Protein AF-A0A259ST65-F1 (afdb_monomer_lite)

Structure (mmCIF, N/CA/C/O backbone):
data_AF-A0A259ST65-F1
#
_entry.id   AF-A0A259ST65-F1
#
loop_
_atom_site.group_PDB
_atom_site.id
_atom_site.type_symbol
_atom_site.label_atom_id
_atom_site.label_alt_id
_atom_site.label_comp_id
_atom_site.label_asym_id
_atom_site.label_entity_id
_atom_site.label_seq_id
_atom_site.pdbx_PDB_ins_code
_atom_site.Cartn_x
_atom_site.Cartn_y
_atom_site.Cartn_z
_atom_site.occupancy
_atom_site.B_iso_or_equiv
_atom_site.auth_seq_id
_atom_site.auth_comp_id
_atom_site.auth_asym_id
_atom_site.auth_atom_id
_atom_site.pdbx_PDB_model_num
ATOM 1 N N . ASP A 1 1 ? -3.699 10.266 -22.491 1.00 56.41 1 ASP A N 1
ATOM 2 C CA . ASP A 1 1 ? -2.741 9.287 -21.946 1.00 56.41 1 ASP A CA 1
ATOM 3 C C . ASP A 1 1 ? -3.378 8.391 -20.871 1.00 56.41 1 ASP A C 1
ATOM 5 O O . ASP A 1 1 ? -2.711 7.929 -19.954 1.00 56.41 1 ASP A O 1
ATOM 9 N N . ALA A 1 2 ? -4.694 8.145 -20.970 1.00 62.28 2 ALA A N 1
ATOM 10 C CA . ALA A 1 2 ? -5.446 7.379 -19.979 1.00 62.28 2 ALA A CA 1
ATOM 11 C C . ALA A 1 2 ? -5.069 5.886 -20.040 1.00 62.28 2 ALA A C 1
ATOM 13 O O . ALA A 1 2 ? -4.871 5.321 -21.124 1.00 62.28 2 ALA A O 1
ATOM 14 N N . GLY A 1 3 ? -4.909 5.258 -18.874 1.00 78.06 3 GLY A N 1
ATOM 15 C CA . GLY A 1 3 ? -4.672 3.817 -18.731 1.00 78.06 3 GLY A CA 1
ATOM 16 C C . GLY A 1 3 ? -3.274 3.297 -19.103 1.00 78.06 3 GLY A C 1
ATOM 17 O O . GLY A 1 3 ? -3.107 2.085 -19.245 1.00 78.06 3 GLY A O 1
ATOM 18 N N . HIS A 1 4 ? -2.252 4.146 -19.303 1.00 87.00 4 HIS A N 1
ATOM 19 C CA . HIS A 1 4 ? -0.871 3.646 -19.469 1.00 87.00 4 HIS A CA 1
ATOM 20 C C . HIS A 1 4 ? -0.385 2.918 -18.207 1.00 87.00 4 HIS A C 1
ATOM 22 O O . HIS A 1 4 ? 0.191 1.833 -18.300 1.00 87.00 4 HIS A O 1
ATOM 28 N N . HIS A 1 5 ? -0.656 3.497 -17.037 1.00 88.69 5 HIS A N 1
ATOM 29 C CA . HIS A 1 5 ? -0.279 2.938 -15.743 1.00 88.69 5 HIS A CA 1
ATOM 30 C C . HIS A 1 5 ? -1.021 1.627 -15.456 1.00 88.69 5 HIS A C 1
ATOM 32 O O . HIS A 1 5 ? -0.361 0.629 -15.178 1.00 88.69 5 HIS A O 1
ATOM 38 N N . GLN A 1 6 ? -2.337 1.576 -15.667 1.00 89.38 6 GLN A N 1
ATOM 39 C CA . GLN A 1 6 ? -3.132 0.352 -15.549 1.00 89.38 6 GLN A CA 1
ATOM 40 C C . GLN A 1 6 ? -2.592 -0.763 -16.455 1.00 89.38 6 GLN A C 1
ATOM 42 O O . GLN A 1 6 ? -2.330 -1.867 -15.988 1.00 89.38 6 GLN A O 1
ATOM 47 N N . ARG A 1 7 ? -2.306 -0.470 -17.735 1.00 90.12 7 ARG A N 1
ATOM 48 C CA . ARG A 1 7 ? -1.705 -1.452 -18.660 1.00 90.12 7 ARG A CA 1
ATOM 49 C C . ARG A 1 7 ? -0.310 -1.906 -18.228 1.00 90.12 7 ARG A C 1
ATOM 51 O O . ARG A 1 7 ? 0.035 -3.068 -18.435 1.00 90.12 7 ARG A O 1
ATOM 58 N N . ARG A 1 8 ? 0.512 -1.014 -17.661 1.00 91.19 8 ARG A N 1
ATOM 59 C CA . ARG A 1 8 ? 1.829 -1.373 -17.109 1.00 91.19 8 ARG A CA 1
ATOM 60 C C . ARG A 1 8 ? 1.668 -2.295 -15.903 1.00 91.19 8 ARG A C 1
ATOM 62 O O . ARG A 1 8 ? 2.303 -3.343 -15.888 1.00 91.19 8 ARG A O 1
ATOM 69 N N . LEU A 1 9 ? 0.825 -1.931 -14.938 1.00 90.94 9 LEU A N 1
ATOM 70 C CA . LEU A 1 9 ? 0.572 -2.739 -13.747 1.00 90.94 9 LEU A CA 1
ATOM 71 C C . LEU A 1 9 ? 0.035 -4.117 -14.139 1.00 90.94 9 LEU A C 1
ATOM 73 O O . LEU A 1 9 ? 0.629 -5.120 -13.761 1.00 90.94 9 LEU A O 1
ATOM 77 N N . MET A 1 10 ? -0.993 -4.166 -14.988 1.00 91.19 10 MET A N 1
ATOM 78 C CA . MET A 1 10 ? -1.579 -5.414 -15.474 1.00 91.19 10 MET A CA 1
ATOM 79 C C . MET A 1 10 ? -0.541 -6.304 -16.170 1.00 91.19 10 MET A C 1
ATOM 81 O O . MET A 1 10 ? -0.530 -7.510 -15.956 1.00 91.19 10 MET A O 1
ATOM 85 N N . ARG A 1 11 ? 0.375 -5.735 -16.965 1.00 92.06 11 ARG A N 1
ATOM 86 C CA . ARG A 1 11 ? 1.455 -6.507 -17.601 1.00 92.06 11 ARG A CA 1
ATOM 87 C C . ARG A 1 11 ? 2.435 -7.100 -16.583 1.00 92.06 11 ARG A C 1
ATOM 89 O O . ARG A 1 11 ? 2.877 -8.224 -16.769 1.00 92.06 11 ARG A O 1
ATOM 96 N N . LEU A 1 12 ? 2.788 -6.343 -15.546 1.00 91.19 12 LEU A N 1
ATOM 97 C CA . LEU A 1 12 ? 3.814 -6.723 -14.569 1.00 91.19 12 LEU A CA 1
ATOM 98 C C . LEU A 1 12 ? 3.291 -7.671 -13.484 1.00 91.19 12 LEU A C 1
ATOM 100 O O . LEU A 1 12 ? 4.032 -8.522 -13.001 1.00 91.19 12 LEU A O 1
ATOM 104 N N . THR A 1 13 ? 2.036 -7.497 -13.066 1.00 89.69 13 THR A N 1
ATOM 105 C CA . THR A 1 13 ? 1.460 -8.190 -11.904 1.00 89.69 13 THR A CA 1
ATOM 106 C C . THR A 1 13 ? 0.219 -9.016 -12.236 1.00 89.69 13 THR A C 1
ATOM 108 O O . THR A 1 13 ? -0.171 -9.874 -11.449 1.00 89.69 13 THR A O 1
ATOM 111 N N . GLY A 1 14 ? -0.425 -8.774 -13.379 1.00 90.69 14 GLY A N 1
ATOM 112 C CA . GLY A 1 14 ? -1.711 -9.382 -13.722 1.00 90.69 14 GLY A CA 1
ATOM 113 C C . GLY A 1 14 ? -2.904 -8.822 -12.941 1.00 90.69 14 GLY A C 1
ATOM 114 O O . GLY A 1 14 ? -4.012 -9.320 -13.118 1.00 90.69 14 GLY A O 1
ATOM 115 N N . LEU A 1 15 ? -2.702 -7.814 -12.085 1.00 89.81 15 LEU A N 1
ATOM 116 C CA . LEU A 1 15 ? -3.785 -7.168 -11.344 1.00 89.81 15 LEU A CA 1
ATOM 117 C C . LEU A 1 15 ? -4.532 -6.188 -12.250 1.00 89.81 15 LEU A C 1
ATOM 119 O O . LEU A 1 15 ? -3.910 -5.341 -12.895 1.00 89.81 15 LEU A O 1
ATOM 123 N N . ASP A 1 16 ? -5.858 -6.293 -12.255 1.00 87.88 16 ASP A N 1
ATOM 124 C CA . ASP A 1 16 ? -6.744 -5.283 -12.826 1.00 87.88 16 ASP A CA 1
ATOM 125 C C . ASP A 1 16 ? -7.284 -4.403 -11.698 1.00 87.88 16 ASP A C 1
ATOM 127 O O . ASP A 1 16 ? -7.715 -4.910 -10.660 1.00 87.88 16 ASP A O 1
ATOM 131 N N . VAL A 1 17 ? -7.175 -3.090 -11.872 1.00 88.00 17 VAL A N 1
ATOM 132 C CA . VAL A 1 17 ? -7.468 -2.081 -10.847 1.00 88.00 17 VAL A CA 1
ATOM 133 C C . VAL A 1 17 ? -8.126 -0.874 -11.489 1.00 88.00 17 VAL A C 1
ATOM 135 O O . VAL A 1 17 ? -7.938 -0.628 -12.682 1.00 88.00 17 VAL A O 1
ATOM 138 N N . GLU A 1 18 ? -8.862 -0.096 -10.701 1.00 86.44 18 GLU A N 1
ATOM 139 C CA . GLU A 1 18 ? -9.511 1.106 -11.218 1.00 86.44 18 GLU A CA 1
ATOM 140 C C . GLU A 1 18 ? -8.507 2.231 -11.524 1.00 86.44 18 GLU A C 1
ATOM 142 O O . GLU A 1 18 ? -7.361 2.256 -11.057 1.00 86.44 18 GLU A O 1
ATOM 147 N N . GLU A 1 19 ? -8.957 3.198 -12.324 1.00 74.88 19 GLU A N 1
ATOM 148 C CA . GLU A 1 19 ? -8.170 4.371 -12.696 1.00 74.88 19 GLU A CA 1
ATOM 149 C C . GLU A 1 19 ? -7.792 5.173 -11.435 1.00 74.88 19 GLU A C 1
ATOM 151 O O . GLU A 1 19 ? -8.641 5.461 -10.593 1.00 74.88 19 GLU A O 1
ATOM 156 N N . ASN A 1 20 ? -6.507 5.527 -11.300 1.00 79.75 20 ASN A N 1
ATOM 157 C CA . ASN A 1 20 ? -5.853 6.140 -10.126 1.00 79.75 20 ASN A CA 1
ATOM 158 C C . ASN A 1 20 ? -5.390 5.174 -9.020 1.00 79.75 20 ASN A C 1
ATOM 160 O O . ASN A 1 20 ? -4.522 5.554 -8.225 1.00 79.75 20 ASN A O 1
ATOM 164 N N . GLN A 1 21 ? -5.884 3.932 -8.967 1.00 88.69 21 GLN A N 1
ATOM 165 C CA . GLN A 1 21 ? -5.355 2.920 -8.038 1.00 88.69 21 GLN A CA 1
ATOM 166 C C . GLN A 1 21 ? -4.012 2.374 -8.524 1.00 88.69 21 GLN A C 1
ATOM 168 O O . GLN A 1 21 ? -3.080 2.176 -7.740 1.00 88.69 21 GLN A O 1
ATOM 173 N N . ASP A 1 22 ? -3.905 2.203 -9.839 1.00 90.62 22 ASP A N 1
ATOM 174 C CA . ASP A 1 22 ? -2.719 1.760 -10.563 1.00 90.62 22 ASP A CA 1
ATOM 175 C C . ASP A 1 22 ? -1.456 2.534 -10.179 1.00 90.62 22 ASP A C 1
ATOM 177 O O . ASP A 1 22 ? -0.424 1.935 -9.882 1.00 90.62 22 ASP A O 1
ATOM 181 N N . ARG A 1 23 ? -1.543 3.863 -10.112 1.00 89.56 23 ARG A N 1
ATOM 182 C CA . ARG A 1 23 ? -0.419 4.728 -9.740 1.00 89.56 23 ARG A CA 1
ATOM 183 C C . ARG A 1 23 ? 0.068 4.452 -8.322 1.00 89.56 23 ARG A C 1
ATOM 185 O O . ARG A 1 23 ? 1.272 4.384 -8.101 1.00 89.56 23 ARG A O 1
ATOM 192 N N . ARG A 1 24 ? -0.845 4.268 -7.364 1.00 89.69 24 ARG A N 1
ATOM 193 C CA . ARG A 1 24 ? -0.480 4.017 -5.962 1.00 89.69 2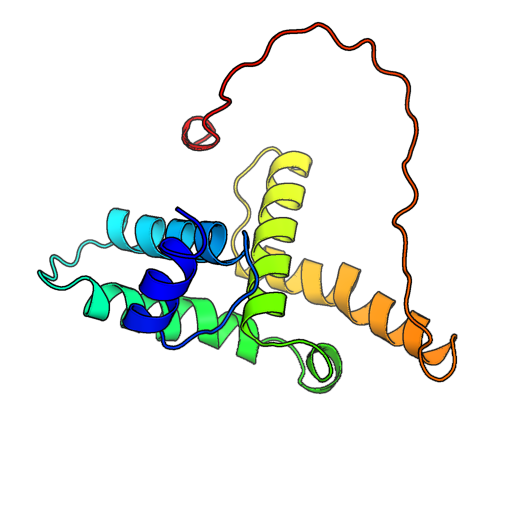4 ARG A CA 1
ATOM 194 C C . ARG A 1 24 ? 0.190 2.653 -5.792 1.00 89.69 24 ARG A C 1
ATOM 196 O O . ARG A 1 24 ? 1.203 2.568 -5.105 1.00 89.69 24 ARG A O 1
ATOM 203 N N . LEU A 1 25 ? -0.322 1.619 -6.460 1.00 91.56 25 LEU A N 1
ATOM 204 C CA . LEU A 1 25 ? 0.281 0.282 -6.438 1.00 91.56 25 LEU A CA 1
ATOM 205 C C . LEU A 1 25 ? 1.642 0.257 -7.146 1.00 91.56 25 LEU A C 1
ATOM 207 O O . LEU A 1 25 ? 2.589 -0.331 -6.630 1.00 91.56 25 LEU A O 1
ATOM 211 N N . LEU A 1 26 ? 1.763 0.921 -8.300 1.00 92.19 26 LEU A N 1
ATOM 212 C CA . LEU A 1 26 ? 3.041 1.042 -9.003 1.00 92.19 26 LEU A CA 1
ATOM 213 C C . LEU A 1 26 ? 4.079 1.799 -8.172 1.00 92.19 26 LEU A C 1
ATOM 215 O O . LEU A 1 26 ? 5.234 1.389 -8.153 1.00 92.19 26 LEU A O 1
ATOM 219 N N . ASN A 1 27 ? 3.676 2.846 -7.450 1.00 91.00 27 ASN A N 1
ATOM 220 C CA . ASN A 1 27 ? 4.585 3.571 -6.566 1.00 91.00 27 ASN A CA 1
ATOM 221 C C . ASN A 1 27 ? 5.125 2.677 -5.438 1.00 91.00 27 ASN A C 1
ATOM 223 O O . ASN A 1 27 ? 6.322 2.715 -5.172 1.00 91.00 27 ASN A O 1
ATOM 227 N N . ASP A 1 28 ? 4.283 1.850 -4.809 1.00 90.88 28 ASP A N 1
ATOM 228 C CA . ASP A 1 28 ? 4.721 0.916 -3.755 1.00 90.88 28 ASP A CA 1
ATOM 229 C C . ASP A 1 28 ? 5.664 -0.173 -4.310 1.00 90.88 28 ASP A C 1
ATOM 231 O O . ASP A 1 28 ? 6.679 -0.518 -3.696 1.00 90.88 28 ASP A O 1
ATOM 235 N N . LEU A 1 29 ? 5.393 -0.662 -5.525 1.00 91.88 29 LEU A N 1
ATOM 236 C CA . LEU A 1 29 ? 6.284 -1.574 -6.247 1.00 91.88 29 LEU A CA 1
ATOM 237 C C . LEU A 1 29 ? 7.642 -0.919 -6.533 1.00 91.88 29 LEU A C 1
ATOM 239 O O . LEU A 1 29 ? 8.689 -1.500 -6.229 1.00 91.88 29 LEU A O 1
ATOM 243 N N . ASP A 1 30 ? 7.636 0.291 -7.092 1.00 91.81 30 ASP A N 1
ATOM 244 C CA . ASP A 1 30 ? 8.847 1.035 -7.436 1.00 91.81 30 ASP A CA 1
ATOM 245 C C . ASP A 1 30 ? 9.644 1.425 -6.162 1.00 91.81 30 ASP A C 1
ATOM 247 O O . ASP A 1 30 ? 10.877 1.419 -6.176 1.00 91.81 30 ASP A O 1
ATOM 251 N N . GLU A 1 31 ? 8.980 1.650 -5.022 1.00 88.81 31 GLU A N 1
ATOM 252 C CA . GLU A 1 31 ? 9.599 1.860 -3.702 1.00 88.81 31 GLU A CA 1
ATOM 253 C C . GLU A 1 31 ? 10.329 0.602 -3.196 1.00 88.81 31 GLU A C 1
ATOM 255 O O . GLU A 1 31 ? 11.477 0.672 -2.741 1.00 88.81 31 GLU A O 1
ATOM 260 N N . ILE A 1 32 ? 9.697 -0.572 -3.297 1.00 86.06 32 ILE A N 1
ATOM 261 C CA . ILE A 1 32 ? 10.330 -1.852 -2.941 1.00 86.06 32 ILE A CA 1
ATOM 262 C C . ILE A 1 32 ? 11.519 -2.145 -3.854 1.00 86.06 32 ILE A C 1
ATOM 264 O O . ILE A 1 32 ? 12.573 -2.569 -3.371 1.00 86.06 32 ILE A O 1
ATOM 268 N N . ARG A 1 33 ? 11.389 -1.858 -5.152 1.00 90.38 33 ARG A N 1
ATOM 269 C CA . ARG A 1 33 ? 12.494 -1.951 -6.108 1.00 90.38 33 ARG A CA 1
ATOM 270 C C . ARG A 1 33 ? 13.653 -1.037 -5.712 1.00 90.38 33 ARG A C 1
ATOM 272 O O . ARG A 1 33 ? 14.789 -1.501 -5.686 1.00 90.38 33 ARG A O 1
ATOM 279 N N . ALA A 1 34 ? 13.379 0.220 -5.365 1.00 90.19 34 ALA A N 1
ATOM 280 C CA . ALA A 1 34 ? 14.402 1.190 -4.974 1.00 90.19 34 ALA A CA 1
ATOM 281 C C . ALA A 1 34 ? 15.149 0.794 -3.688 1.00 90.19 34 ALA A C 1
ATOM 283 O O . ALA A 1 34 ? 16.340 1.070 -3.558 1.00 90.19 34 ALA A O 1
ATOM 284 N N . ARG A 1 35 ? 14.473 0.123 -2.745 1.00 87.06 35 ARG A N 1
ATOM 285 C CA . ARG A 1 35 ? 15.091 -0.382 -1.505 1.00 87.06 35 ARG A CA 1
ATOM 286 C C . ARG A 1 35 ? 15.757 -1.747 -1.634 1.00 87.06 35 ARG A C 1
ATOM 288 O O . ARG A 1 35 ? 16.490 -2.155 -0.731 1.00 87.06 35 ARG A O 1
ATOM 295 N N . SER A 1 36 ? 15.475 -2.489 -2.697 1.00 88.06 36 SER A N 1
ATOM 296 C CA . SER A 1 36 ? 16.011 -3.832 -2.872 1.00 88.06 36 SER A CA 1
ATOM 297 C C . SER A 1 36 ? 17.522 -3.790 -3.106 1.00 88.06 36 SER A C 1
ATOM 299 O O . SER A 1 36 ? 18.017 -3.104 -3.994 1.00 88.06 36 SER A O 1
ATOM 301 N N . THR A 1 37 ? 18.267 -4.610 -2.364 1.00 89.12 37 THR A N 1
ATOM 302 C CA . THR A 1 37 ? 19.709 -4.820 -2.592 1.00 89.12 37 THR A CA 1
ATOM 303 C C . THR A 1 37 ? 19.996 -5.711 -3.801 1.00 89.12 37 THR A C 1
ATOM 305 O O . 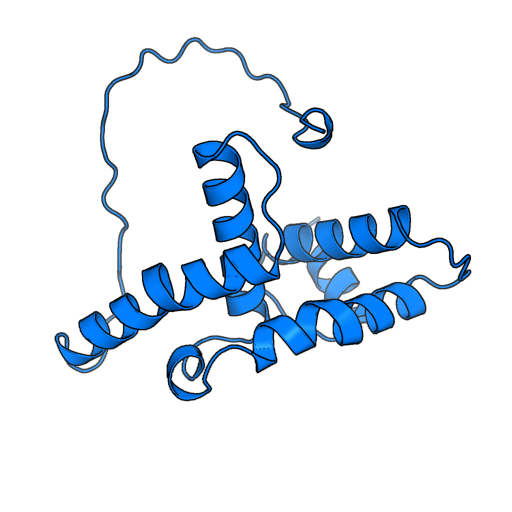THR A 1 37 ? 21.125 -5.758 -4.293 1.00 89.12 37 THR A O 1
ATOM 308 N N . LYS A 1 38 ? 18.982 -6.435 -4.288 1.00 87.75 38 LYS A N 1
ATOM 309 C CA . LYS A 1 38 ? 19.075 -7.263 -5.492 1.00 87.75 38 LYS A CA 1
ATOM 310 C C . LYS A 1 38 ? 19.085 -6.366 -6.719 1.00 87.75 38 LYS A C 1
ATOM 312 O O . LYS A 1 38 ? 18.315 -5.412 -6.777 1.00 87.75 38 LYS A O 1
ATOM 317 N N . GLN A 1 39 ? 19.906 -6.725 -7.701 1.00 86.38 39 GLN A N 1
ATOM 318 C CA . GLN A 1 39 ? 20.069 -6.010 -8.968 1.00 86.38 39 GLN A CA 1
ATOM 319 C C . GLN A 1 39 ? 19.514 -6.864 -10.108 1.00 86.38 39 GLN A C 1
ATOM 321 O O . GLN A 1 39 ? 20.261 -7.403 -10.925 1.00 86.38 39 GLN A O 1
ATOM 326 N N . TRP A 1 40 ? 18.199 -7.068 -10.121 1.00 89.56 40 TRP A N 1
ATOM 327 C CA . TRP A 1 40 ? 17.565 -7.729 -11.254 1.00 89.56 40 TRP A CA 1
ATOM 328 C C . TRP A 1 40 ? 17.495 -6.762 -12.429 1.00 89.56 40 TRP A C 1
ATOM 330 O O . TRP A 1 40 ? 17.169 -5.588 -12.266 1.00 89.56 40 TRP A O 1
ATOM 340 N N . ALA A 1 41 ? 17.829 -7.261 -13.616 1.00 84.00 41 ALA A N 1
ATOM 341 C CA . ALA A 1 41 ? 17.725 -6.470 -14.836 1.00 84.00 41 ALA A CA 1
ATOM 342 C C . ALA A 1 41 ? 16.259 -6.250 -15.238 1.00 84.00 41 ALA A C 1
ATOM 344 O O . ALA A 1 41 ? 15.937 -5.223 -15.831 1.00 84.00 41 ALA A O 1
ATOM 345 N N . ASP A 1 42 ? 15.392 -7.209 -14.902 1.00 89.44 42 ASP A N 1
ATOM 346 C CA . ASP A 1 42 ? 13.987 -7.206 -15.285 1.00 89.44 42 ASP A CA 1
ATOM 347 C C . ASP A 1 42 ? 13.082 -6.674 -14.166 1.00 89.44 42 ASP A C 1
ATOM 349 O O . ASP A 1 42 ? 13.180 -7.068 -13.000 1.00 89.44 42 ASP A O 1
ATOM 353 N N . GLU A 1 43 ? 12.174 -5.784 -14.546 1.00 88.56 43 GLU A N 1
ATOM 354 C CA . GLU A 1 43 ? 11.157 -5.200 -13.680 1.00 88.56 43 GLU A CA 1
ATOM 355 C C . GLU A 1 43 ? 10.094 -6.224 -13.270 1.00 88.56 43 GLU A C 1
ATOM 357 O O . GLU A 1 43 ? 9.592 -6.170 -12.146 1.00 88.56 43 GLU A O 1
ATOM 362 N N . GLU A 1 44 ? 9.811 -7.206 -14.132 1.00 92.00 44 GLU A N 1
ATOM 363 C CA . GLU A 1 44 ? 8.862 -8.290 -13.854 1.00 92.00 44 GLU A CA 1
ATOM 364 C C . GLU A 1 44 ? 9.277 -9.110 -12.624 1.00 92.00 44 GLU A C 1
ATOM 366 O O . GLU A 1 44 ? 8.433 -9.548 -11.841 1.00 92.00 44 GLU A O 1
ATOM 371 N N . MET A 1 45 ? 10.584 -9.253 -12.376 1.00 93.06 45 MET A N 1
ATOM 372 C CA . MET A 1 45 ? 11.083 -9.939 -11.181 1.00 93.06 45 MET A CA 1
ATOM 373 C C . MET A 1 45 ? 10.775 -9.166 -9.894 1.00 93.06 45 MET A C 1
ATOM 375 O O . MET A 1 45 ? 10.401 -9.775 -8.888 1.00 93.06 45 MET A O 1
ATOM 379 N N . TYR A 1 46 ? 10.889 -7.834 -9.919 1.00 93.19 46 TYR A N 1
ATOM 380 C CA . TYR A 1 46 ? 10.508 -6.990 -8.782 1.00 93.19 46 TYR A CA 1
ATOM 381 C C . TYR A 1 46 ? 9.001 -6.997 -8.563 1.00 93.19 46 TYR A C 1
ATOM 383 O O . TYR A 1 46 ? 8.559 -7.084 -7.421 1.00 93.19 46 TYR A O 1
ATOM 391 N N . ALA A 1 47 ? 8.219 -6.964 -9.642 1.00 93.12 47 ALA A N 1
ATOM 392 C CA . ALA A 1 47 ? 6.769 -7.061 -9.576 1.00 93.12 47 ALA A CA 1
ATOM 393 C C . ALA A 1 47 ? 6.319 -8.384 -8.942 1.00 93.12 47 ALA A C 1
ATOM 395 O O . ALA A 1 47 ? 5.481 -8.392 -8.041 1.00 93.12 47 ALA A O 1
ATOM 396 N N . HIS A 1 48 ? 6.931 -9.497 -9.350 1.00 92.56 48 HIS A N 1
ATOM 397 C CA . HIS A 1 48 ? 6.663 -10.807 -8.768 1.00 92.56 48 HIS A CA 1
ATOM 398 C C . HIS A 1 48 ? 7.079 -10.893 -7.291 1.00 92.56 48 HIS A C 1
ATOM 400 O O . HIS A 1 48 ? 6.351 -11.446 -6.462 1.00 92.56 48 HIS A O 1
ATOM 406 N N . GLU A 1 49 ? 8.235 -10.334 -6.924 1.00 93.06 49 GLU A N 1
ATOM 407 C CA . GLU A 1 49 ? 8.635 -10.268 -5.518 1.00 93.06 49 GLU A CA 1
ATOM 408 C C . GLU A 1 49 ? 7.655 -9.428 -4.696 1.00 93.06 49 GLU A C 1
ATOM 410 O O . GLU A 1 49 ? 7.200 -9.879 -3.648 1.00 93.06 49 GLU A O 1
ATOM 415 N N . TRP A 1 50 ? 7.300 -8.238 -5.173 1.00 94.38 50 TRP A N 1
ATOM 416 C CA . TRP A 1 50 ? 6.334 -7.366 -4.516 1.00 94.38 50 TRP A CA 1
ATOM 417 C C . TRP A 1 50 ? 4.987 -8.074 -4.317 1.00 94.38 50 TRP A C 1
ATOM 419 O O . TRP A 1 50 ? 4.454 -8.088 -3.203 1.00 94.38 50 TRP A O 1
ATOM 429 N N . LEU A 1 51 ? 4.492 -8.759 -5.352 1.00 94.31 51 LEU A N 1
ATOM 430 C CA . LEU A 1 51 ? 3.264 -9.545 -5.279 1.00 94.31 51 LEU A CA 1
ATOM 431 C C . LEU A 1 51 ? 3.324 -10.604 -4.174 1.00 94.31 51 LEU A C 1
ATOM 433 O O . LEU A 1 51 ? 2.445 -10.683 -3.320 1.00 94.31 51 LEU A O 1
ATOM 437 N N . THR A 1 52 ? 4.385 -11.404 -4.162 1.00 93.25 52 THR A N 1
ATOM 438 C CA . THR A 1 52 ? 4.495 -12.562 -3.264 1.00 93.25 52 THR A CA 1
ATOM 439 C C . THR A 1 52 ? 4.893 -12.192 -1.833 1.00 93.25 52 THR A C 1
ATOM 441 O O . THR A 1 52 ? 4.565 -12.921 -0.893 1.00 93.25 52 THR A O 1
ATOM 444 N N . ARG A 1 53 ? 5.608 -11.076 -1.637 1.00 91.88 53 ARG A N 1
ATOM 445 C CA . ARG A 1 53 ? 6.153 -10.655 -0.333 1.00 91.88 53 ARG A CA 1
ATOM 446 C C . ARG A 1 53 ? 5.342 -9.576 0.364 1.00 91.88 53 ARG A C 1
ATOM 448 O O . ARG A 1 53 ? 5.401 -9.514 1.590 1.00 91.88 53 ARG A O 1
ATOM 455 N N . VAL A 1 54 ? 4.628 -8.738 -0.381 1.00 91.75 54 VAL A N 1
ATOM 456 C CA . VAL A 1 54 ? 3.913 -7.578 0.169 1.00 91.75 54 VAL A CA 1
ATOM 457 C C . VAL A 1 54 ? 2.420 -7.706 -0.096 1.00 91.75 54 VAL A C 1
ATOM 459 O O . VAL A 1 54 ? 1.641 -7.784 0.852 1.00 91.75 54 VAL A O 1
ATOM 462 N N . PHE A 1 55 ? 2.024 -7.811 -1.364 1.00 93.25 55 PHE A N 1
ATOM 463 C CA . PHE A 1 55 ? 0.614 -7.802 -1.752 1.00 93.25 55 PHE A CA 1
ATOM 464 C C . PHE A 1 55 ? -0.155 -9.015 -1.208 1.00 93.25 55 PHE A C 1
ATOM 466 O O . PHE A 1 55 ? -1.110 -8.875 -0.443 1.00 93.25 55 PHE A O 1
ATOM 473 N N . GLU A 1 56 ? 0.273 -10.230 -1.559 1.00 93.81 56 GLU A N 1
ATOM 474 C CA . GLU A 1 56 ? -0.430 -11.450 -1.176 1.00 93.81 56 GLU A CA 1
ATOM 475 C C . GLU A 1 56 ? -0.493 -11.666 0.340 1.00 93.81 56 GLU A C 1
ATOM 477 O O . GLU A 1 56 ? -1.557 -12.072 0.810 1.00 93.81 56 GLU A O 1
ATOM 482 N N . PRO A 1 57 ? 0.580 -11.451 1.132 1.00 93.69 57 PRO A N 1
ATOM 483 C CA . PRO A 1 57 ? 0.491 -11.609 2.580 1.00 93.6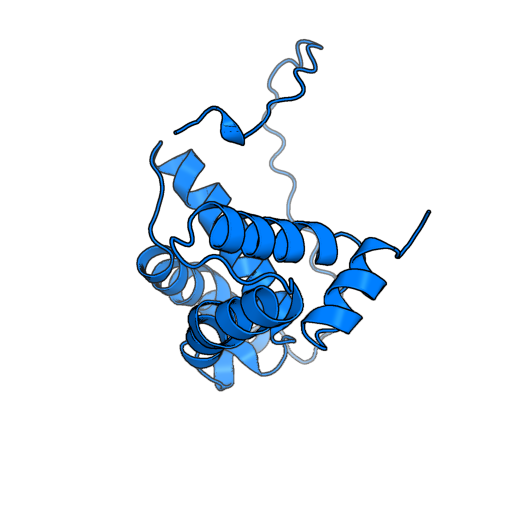9 57 PRO A CA 1
ATOM 484 C C . PRO A 1 57 ? -0.508 -10.645 3.219 1.00 93.69 57 PRO A C 1
ATOM 486 O O . PRO A 1 57 ? -1.257 -11.064 4.098 1.00 93.69 57 PRO A O 1
ATOM 489 N N . VAL A 1 58 ? -0.570 -9.393 2.751 1.00 91.88 58 VAL A N 1
ATOM 490 C CA . VAL A 1 58 ? -1.535 -8.401 3.247 1.00 91.88 58 VAL A CA 1
ATOM 491 C C . VAL A 1 58 ? -2.963 -8.833 2.935 1.00 91.88 58 VAL A C 1
ATOM 493 O O . VAL A 1 58 ? -3.790 -8.911 3.841 1.00 91.88 58 VAL A O 1
ATOM 496 N N . VAL A 1 59 ? -3.246 -9.195 1.682 1.00 91.75 59 VAL A N 1
ATOM 497 C CA . VAL A 1 59 ? -4.588 -9.641 1.278 1.00 91.75 59 VAL A CA 1
ATOM 498 C C . VAL A 1 59 ? -4.991 -10.928 2.008 1.00 91.75 59 VAL A C 1
ATOM 500 O O . VAL A 1 59 ? -6.136 -11.062 2.440 1.00 91.75 59 VAL A O 1
ATOM 503 N N . ARG A 1 60 ? -4.068 -11.887 2.166 1.00 91.94 60 ARG A N 1
ATOM 504 C CA . ARG A 1 60 ? -4.341 -13.179 2.823 1.00 91.94 60 ARG A CA 1
ATOM 505 C C . ARG A 1 60 ? -4.526 -13.074 4.331 1.00 91.94 60 ARG A C 1
ATOM 507 O O . ARG A 1 60 ? -5.214 -13.914 4.902 1.00 91.94 60 ARG A O 1
ATOM 514 N N . ALA A 1 61 ? -3.914 -12.086 4.972 1.00 90.81 61 ALA A N 1
ATOM 515 C CA . ALA A 1 61 ? -4.066 -11.863 6.403 1.00 90.81 61 ALA A CA 1
ATOM 516 C C . ALA A 1 61 ? -5.454 -11.311 6.774 1.00 90.81 61 ALA A C 1
ATOM 518 O O . ALA A 1 61 ? -5.858 -11.397 7.934 1.00 90.81 61 ALA A O 1
ATOM 519 N N . ILE A 1 62 ? -6.203 -10.787 5.800 1.00 88.31 62 ILE A N 1
ATOM 520 C CA . ILE A 1 62 ? -7.559 -10.291 6.014 1.00 88.31 62 ILE A CA 1
ATOM 521 C C . ILE A 1 62 ? -8.543 -11.470 5.997 1.00 88.31 62 ILE A C 1
ATOM 523 O O . ILE A 1 62 ? -8.590 -12.216 5.011 1.00 88.31 62 ILE A O 1
ATOM 527 N N . PRO A 1 63 ? -9.357 -11.643 7.059 1.00 86.81 63 PRO A N 1
ATOM 528 C CA . PRO A 1 63 ? -10.363 -12.696 7.120 1.00 86.81 63 PRO A CA 1
ATOM 529 C C . PRO A 1 63 ? -11.274 -12.700 5.888 1.00 86.81 63 PRO A C 1
ATOM 531 O O . PRO A 1 63 ? -11.745 -11.651 5.440 1.00 86.81 63 PRO A O 1
ATOM 534 N N . TYR A 1 64 ? -11.521 -13.892 5.331 1.00 84.12 64 TYR A N 1
ATOM 535 C CA . TYR A 1 64 ? -12.280 -14.046 4.086 1.00 84.12 64 TYR A CA 1
ATOM 536 C C . TYR A 1 64 ? -13.669 -13.399 4.164 1.00 84.12 64 TYR A C 1
ATOM 538 O O . TYR A 1 64 ? -14.100 -12.753 3.216 1.00 84.12 64 TYR A O 1
ATOM 546 N N . ASP A 1 65 ? -14.338 -13.521 5.307 1.00 83.31 65 ASP A N 1
ATOM 547 C CA . ASP A 1 65 ? -15.662 -12.959 5.564 1.00 83.31 65 ASP A CA 1
ATOM 548 C C . ASP A 1 65 ? -15.685 -11.423 5.568 1.00 83.31 65 ASP A C 1
ATOM 550 O O . ASP A 1 65 ? -16.703 -10.836 5.206 1.00 83.31 65 ASP A O 1
ATOM 554 N N . LEU A 1 66 ?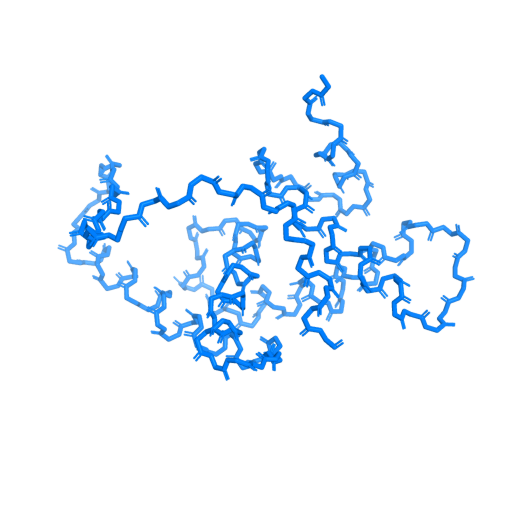 -14.571 -10.775 5.921 1.00 81.69 66 LEU A N 1
ATOM 555 C CA . LEU A 1 66 ? -14.438 -9.316 5.902 1.00 81.69 66 LEU A CA 1
ATOM 556 C C . LEU A 1 66 ? -14.086 -8.775 4.513 1.00 81.69 66 LEU A C 1
ATOM 558 O O . LEU A 1 66 ? -14.506 -7.675 4.163 1.00 81.69 66 LEU A O 1
ATOM 562 N N . ARG A 1 67 ? -13.351 -9.547 3.703 1.00 80.50 67 ARG A N 1
ATOM 563 C CA . ARG A 1 67 ? -12.997 -9.153 2.328 1.00 80.50 67 ARG A CA 1
ATOM 564 C C . ARG A 1 67 ? -13.970 -9.639 1.258 1.00 80.50 67 ARG A C 1
ATOM 566 O O . ARG A 1 67 ? -13.794 -9.259 0.115 1.00 80.50 67 ARG A O 1
ATOM 573 N N . ALA A 1 68 ? -14.953 -10.488 1.575 1.00 74.81 68 ALA A N 1
ATOM 574 C CA . ALA A 1 68 ? -15.724 -11.260 0.584 1.00 74.81 68 ALA A CA 1
ATOM 575 C C . ALA A 1 68 ? -16.397 -10.438 -0.537 1.00 74.81 68 ALA A C 1
ATOM 577 O O . ALA A 1 68 ? -16.754 -11.007 -1.563 1.00 74.81 68 ALA A O 1
ATOM 578 N N . LYS A 1 69 ? -16.585 -9.127 -0.343 1.00 78.44 69 LYS A N 1
ATOM 579 C CA . LYS A 1 69 ? -17.174 -8.205 -1.328 1.00 78.44 69 LYS A CA 1
ATOM 580 C C . LYS A 1 69 ? -16.162 -7.281 -2.019 1.00 78.44 69 LYS A C 1
ATOM 582 O O . LYS A 1 69 ? -16.570 -6.508 -2.874 1.00 78.44 69 LYS A O 1
ATOM 587 N N . LEU A 1 70 ? -14.892 -7.304 -1.616 1.00 84.75 70 LEU A N 1
ATOM 588 C CA . LEU A 1 70 ? -13.856 -6.402 -2.112 1.00 84.75 70 LEU A CA 1
ATOM 589 C C . LEU A 1 70 ? -12.829 -7.175 -2.937 1.00 84.75 70 LEU A C 1
ATOM 591 O O . LEU A 1 70 ? -12.351 -8.239 -2.526 1.00 84.75 70 LEU A O 1
ATOM 595 N N . GLU A 1 71 ? -12.452 -6.598 -4.073 1.00 88.94 71 GLU A N 1
ATOM 596 C CA . GLU A 1 71 ? -11.359 -7.115 -4.886 1.00 88.94 71 GLU A CA 1
ATOM 597 C C . GLU A 1 71 ? -10.026 -7.027 -4.119 1.00 88.94 71 GLU A C 1
ATOM 599 O O . GLU A 1 71 ? -9.793 -6.067 -3.381 1.00 88.94 71 GLU A O 1
ATOM 604 N N . PRO A 1 72 ? -9.108 -7.999 -4.271 1.00 90.31 72 PRO A N 1
ATOM 605 C CA . PRO A 1 72 ? -7.807 -7.984 -3.598 1.00 90.31 72 PRO A CA 1
ATOM 606 C C . PRO A 1 72 ? -7.028 -6.675 -3.759 1.00 90.31 72 PRO A C 1
ATOM 608 O O . PRO A 1 72 ? -6.410 -6.202 -2.805 1.00 90.31 72 PRO A O 1
ATOM 611 N N . ALA A 1 73 ? -7.063 -6.095 -4.960 1.00 89.88 73 ALA A N 1
ATOM 612 C CA . ALA A 1 73 ? -6.362 -4.854 -5.252 1.00 89.88 73 ALA A CA 1
ATOM 613 C C . ALA A 1 73 ? -6.992 -3.646 -4.552 1.00 89.88 73 ALA A C 1
ATOM 615 O O . ALA A 1 73 ? -6.265 -2.837 -3.978 1.00 89.88 73 ALA A O 1
ATOM 616 N N . GLU A 1 74 ? -8.324 -3.588 -4.518 1.00 90.06 74 GLU A N 1
ATOM 617 C CA . GLU A 1 74 ? -9.087 -2.572 -3.792 1.00 90.06 74 GLU A CA 1
ATOM 618 C C . GLU A 1 74 ? -8.741 -2.591 -2.300 1.00 90.06 74 GLU A C 1
ATOM 620 O O . GLU A 1 74 ? -8.425 -1.572 -1.690 1.00 90.06 74 GLU A O 1
ATOM 625 N N . VAL A 1 75 ? -8.711 -3.785 -1.705 1.00 90.81 75 VAL A N 1
ATOM 626 C CA . VAL A 1 75 ? -8.346 -3.949 -0.296 1.00 90.81 75 VAL A CA 1
ATOM 627 C C . VAL A 1 75 ? -6.930 -3.445 -0.027 1.00 90.81 75 VAL A C 1
ATOM 629 O O . VAL A 1 75 ? -6.701 -2.735 0.950 1.00 90.81 75 VAL A O 1
ATOM 632 N N . PHE A 1 76 ? -5.975 -3.807 -0.883 1.00 91.88 76 PHE A N 1
ATOM 633 C CA . PHE A 1 76 ? -4.592 -3.373 -0.723 1.00 91.88 76 PHE A CA 1
ATOM 634 C C . PHE A 1 76 ? -4.449 -1.852 -0.876 1.00 91.88 76 PHE A C 1
ATOM 636 O O . PHE A 1 76 ? -3.743 -1.220 -0.092 1.00 91.88 76 PHE A O 1
ATOM 643 N N . HIS A 1 77 ? -5.163 -1.253 -1.832 1.00 91.44 77 HIS A N 1
ATOM 644 C CA . HIS A 1 77 ? -5.223 0.196 -2.002 1.00 91.44 77 HIS A CA 1
ATOM 645 C C . HIS A 1 77 ? -5.700 0.899 -0.723 1.00 91.44 77 HIS A C 1
ATOM 647 O O . HIS A 1 77 ? -5.031 1.816 -0.244 1.00 91.44 77 HIS A O 1
ATOM 653 N N . GLN A 1 78 ? -6.806 0.431 -0.138 1.00 92.19 78 GLN A N 1
ATOM 654 C CA . GLN A 1 78 ? -7.356 0.998 1.095 1.00 92.19 78 GLN A CA 1
ATOM 655 C C . GLN A 1 78 ? -6.400 0.843 2.286 1.00 92.19 78 GLN A C 1
ATOM 657 O O . GLN A 1 78 ? -6.288 1.746 3.112 1.00 92.19 78 GLN A O 1
ATOM 662 N N . VAL A 1 79 ? -5.642 -0.258 2.362 1.00 92.88 79 VAL A N 1
ATOM 663 C CA . VAL A 1 79 ? -4.589 -0.422 3.381 1.00 92.88 79 VAL A CA 1
ATOM 664 C C . VAL A 1 79 ? -3.486 0.630 3.217 1.00 92.88 79 VAL A C 1
ATOM 666 O O . VAL A 1 79 ? -3.033 1.196 4.212 1.00 92.88 79 VAL A O 1
ATOM 669 N N . LEU A 1 80 ? -3.046 0.919 1.987 1.00 91.81 80 LEU A N 1
ATOM 670 C CA . LEU A 1 80 ? -2.033 1.955 1.742 1.00 91.81 80 LEU A CA 1
ATOM 671 C C . LEU A 1 80 ? -2.544 3.364 2.069 1.00 91.81 80 LEU A C 1
ATOM 673 O O . LEU A 1 80 ? -1.794 4.179 2.604 1.00 91.81 80 LEU A O 1
ATOM 677 N N . GLU A 1 81 ? -3.811 3.650 1.782 1.00 91.44 81 GLU A N 1
ATOM 678 C CA . GLU A 1 81 ? -4.451 4.904 2.188 1.00 91.44 81 GLU A CA 1
ATOM 679 C C . GLU A 1 81 ? -4.518 5.031 3.717 1.00 91.44 81 GLU A C 1
ATOM 681 O O . GLU A 1 81 ? -4.110 6.051 4.277 1.00 91.44 81 GLU A O 1
ATOM 686 N N . HIS A 1 82 ? -4.930 3.961 4.404 1.00 93.12 82 HIS A N 1
ATOM 687 C CA . HIS A 1 82 ? -4.968 3.916 5.866 1.00 93.12 82 HIS A CA 1
ATOM 688 C C . HIS A 1 82 ? -3.581 4.131 6.476 1.00 93.12 82 HIS A C 1
ATOM 690 O O . HIS A 1 82 ? -3.433 4.871 7.446 1.00 93.12 82 HIS A O 1
ATOM 696 N N . ARG A 1 83 ? -2.534 3.556 5.866 1.00 92.69 83 ARG A N 1
ATOM 697 C CA . ARG A 1 83 ? -1.137 3.784 6.270 1.00 92.69 83 ARG A CA 1
ATOM 698 C C . ARG A 1 83 ? -0.763 5.257 6.214 1.00 92.69 83 ARG A C 1
ATOM 700 O O . ARG A 1 83 ? -0.125 5.746 7.144 1.00 92.69 83 ARG A O 1
ATOM 707 N N . TRP A 1 84 ? -1.120 5.943 5.130 1.00 90.38 84 TRP A N 1
ATOM 708 C CA . TRP A 1 84 ? -0.843 7.368 4.993 1.00 90.38 84 TRP A CA 1
ATOM 709 C C . TRP A 1 84 ? -1.546 8.152 6.100 1.00 90.38 84 TRP A C 1
ATOM 711 O O . TRP A 1 84 ? -0.876 8.875 6.836 1.00 90.38 84 TRP A O 1
ATOM 721 N N . TYR A 1 85 ? -2.844 7.921 6.303 1.00 92.62 85 TYR A N 1
ATOM 722 C CA . TYR A 1 85 ? -3.605 8.580 7.363 1.00 92.62 85 TYR A CA 1
ATOM 723 C C . TYR A 1 85 ? -2.990 8.352 8.753 1.00 92.62 85 TYR A C 1
ATOM 725 O O . TYR A 1 85 ? -2.751 9.312 9.486 1.00 92.62 85 TYR A O 1
ATOM 733 N N . MET A 1 86 ? -2.647 7.104 9.092 1.00 93.38 86 MET A N 1
ATOM 734 C CA . MET A 1 86 ? -1.986 6.780 10.361 1.00 93.38 86 MET A CA 1
ATOM 735 C C . MET A 1 86 ? -0.628 7.476 10.497 1.00 93.38 86 MET A C 1
ATOM 737 O O . MET A 1 86 ? -0.314 8.014 11.553 1.00 93.38 86 MET A O 1
ATOM 741 N N . SER A 1 87 ? 0.168 7.520 9.424 1.00 91.31 87 SER A N 1
ATOM 742 C CA . SER A 1 87 ? 1.474 8.186 9.455 1.00 91.31 87 SER A CA 1
ATOM 743 C C . SER A 1 87 ? 1.367 9.690 9.698 1.00 91.31 87 SER A C 1
ATOM 745 O O . SER A 1 87 ? 2.176 10.246 10.438 1.00 91.31 87 SER A O 1
ATOM 747 N N . GLN A 1 88 ? 0.337 10.333 9.134 1.00 93.25 88 GLN A N 1
ATOM 748 C CA . GLN A 1 88 ? 0.048 11.744 9.379 1.00 93.25 88 GLN A CA 1
ATOM 749 C C . GLN A 1 88 ? -0.415 11.970 10.820 1.00 93.25 88 GLN A C 1
ATOM 751 O O . GLN A 1 88 ? 0.061 12.889 11.480 1.00 93.25 88 GLN A O 1
ATOM 756 N N . ALA A 1 89 ? -1.302 11.111 11.328 1.00 92.88 89 ALA A N 1
ATOM 757 C CA . ALA A 1 89 ? -1.820 11.213 12.688 1.00 92.88 89 ALA A CA 1
ATOM 758 C C . ALA A 1 89 ? -0.735 11.004 13.759 1.00 92.88 89 ALA A C 1
ATOM 760 O O . ALA A 1 89 ? -0.750 11.668 14.794 1.00 92.88 89 ALA A O 1
ATOM 761 N N . GLU A 1 90 ? 0.211 10.095 13.517 1.00 93.38 90 GLU A N 1
ATOM 762 C CA . GLU A 1 90 ? 1.273 9.762 14.470 1.00 93.38 90 GLU A CA 1
ATOM 763 C C . GLU A 1 90 ? 2.574 10.549 14.260 1.00 93.38 90 GLU A C 1
ATOM 765 O O . GLU A 1 90 ? 3.482 10.466 15.089 1.00 93.38 90 GLU A O 1
ATOM 770 N N . GLY A 1 91 ? 2.697 11.288 13.154 1.00 94.12 91 GLY A N 1
ATOM 771 C CA . GLY A 1 91 ? 3.916 12.019 12.799 1.00 94.12 91 GLY A CA 1
ATOM 772 C C . GLY A 1 91 ? 5.136 11.113 12.587 1.00 94.12 91 GLY A C 1
ATOM 773 O O . GLY A 1 91 ? 6.270 11.548 12.779 1.00 94.12 91 GLY A O 1
ATOM 774 N N . ARG A 1 92 ? 4.923 9.837 12.240 1.00 91.25 92 ARG A N 1
ATOM 775 C CA . ARG A 1 92 ? 5.982 8.845 11.999 1.00 91.25 92 ARG A CA 1
ATOM 776 C C . ARG A 1 92 ? 5.575 7.861 10.914 1.00 91.25 92 ARG A C 1
ATOM 778 O O . ARG A 1 92 ? 4.394 7.630 10.673 1.00 91.25 92 ARG A O 1
ATOM 785 N N . SER A 1 93 ? 6.554 7.185 10.320 1.00 89.19 93 SER A N 1
ATOM 786 C CA . SER A 1 93 ? 6.251 6.034 9.471 1.00 89.19 93 SER A CA 1
ATOM 787 C C . SER A 1 93 ? 5.668 4.881 10.303 1.00 89.19 93 SER A C 1
ATOM 789 O O . SER A 1 93 ? 6.190 4.508 11.360 1.00 89.19 93 SER A O 1
ATOM 791 N N . VAL A 1 94 ? 4.561 4.315 9.818 1.00 91.62 94 VAL A N 1
ATOM 792 C CA . VAL A 1 94 ? 3.875 3.185 10.458 1.00 91.62 94 VAL A CA 1
ATOM 793 C C . VAL A 1 94 ? 4.141 1.903 9.652 1.00 91.62 94 VAL A C 1
ATOM 795 O O . VAL A 1 94 ? 3.943 1.900 8.426 1.00 91.62 94 VAL A O 1
ATOM 798 N N . PRO A 1 95 ? 4.621 0.814 10.290 1.00 91.12 95 PRO A N 1
ATOM 799 C CA . PRO A 1 95 ? 4.831 -0.477 9.641 1.00 91.12 95 PRO A CA 1
ATOM 800 C C . PRO A 1 95 ? 3.534 -1.092 9.109 1.00 91.12 95 PRO A C 1
ATOM 802 O O . PRO A 1 95 ? 2.493 -1.052 9.760 1.00 91.12 95 PRO A O 1
ATOM 805 N N . LEU A 1 96 ? 3.617 -1.771 7.964 1.00 88.12 96 LEU A N 1
ATOM 806 C CA . LEU A 1 96 ? 2.448 -2.336 7.278 1.00 88.12 96 LEU A CA 1
ATOM 807 C C . LEU A 1 96 ? 1.640 -3.331 8.135 1.00 88.12 96 LEU A C 1
ATOM 809 O O . LEU A 1 96 ? 0.422 -3.391 8.017 1.00 88.12 96 LEU A O 1
ATOM 813 N N . ALA A 1 97 ? 2.294 -4.083 9.026 1.00 90.44 97 ALA A N 1
ATOM 814 C CA . ALA A 1 97 ? 1.618 -5.017 9.933 1.00 90.44 97 ALA A CA 1
ATOM 815 C C . ALA A 1 97 ? 0.749 -4.310 10.994 1.00 90.44 97 ALA A C 1
ATOM 817 O O . ALA A 1 97 ? -0.324 -4.800 11.355 1.00 90.44 97 ALA A O 1
ATOM 818 N N . GLU A 1 98 ? 1.204 -3.153 11.477 1.00 93.31 98 GLU A N 1
ATOM 819 C CA . GLU A 1 98 ? 0.465 -2.312 12.422 1.00 93.31 98 GLU A CA 1
ATOM 820 C C . GLU A 1 98 ? -0.751 -1.690 11.725 1.00 93.31 98 GLU A C 1
ATOM 822 O O . GLU A 1 98 ? -1.878 -1.843 12.198 1.00 93.31 98 GLU A O 1
ATOM 827 N N . VAL A 1 99 ? -0.537 -1.125 10.529 1.00 94.25 99 VAL A N 1
ATOM 828 C CA . VAL A 1 99 ? -1.608 -0.582 9.678 1.00 94.25 99 VAL A CA 1
ATOM 829 C C . VAL A 1 99 ? -2.667 -1.630 9.382 1.00 94.25 99 VAL A C 1
ATOM 831 O O . VAL A 1 99 ? -3.852 -1.359 9.527 1.00 94.25 99 VAL A O 1
ATOM 834 N N . LEU A 1 100 ? -2.258 -2.835 8.988 1.00 92.25 100 LEU A N 1
ATOM 835 C CA . LEU A 1 100 ? -3.178 -3.919 8.666 1.00 92.25 100 LEU A CA 1
ATOM 836 C C . LEU A 1 100 ? -4.073 -4.279 9.858 1.00 92.25 100 LEU A C 1
ATOM 838 O O . LEU A 1 100 ? -5.273 -4.497 9.693 1.00 92.25 100 LEU A O 1
ATOM 842 N N . THR A 1 101 ? -3.496 -4.322 11.060 1.00 93.06 101 THR A N 1
ATOM 843 C CA . THR A 1 101 ? -4.247 -4.615 12.285 1.00 93.06 101 THR A CA 1
ATOM 844 C C . THR A 1 101 ? -5.273 -3.521 12.575 1.00 93.06 101 THR A C 1
ATOM 846 O O . THR A 1 101 ? -6.430 -3.839 12.853 1.00 93.06 101 THR A O 1
ATOM 849 N N . SER A 1 102 ? -4.879 -2.246 12.471 1.00 93.50 102 SER A N 1
ATOM 850 C CA . SER A 1 102 ? -5.803 -1.115 12.630 1.00 93.50 102 SER A CA 1
ATOM 851 C C . SER A 1 102 ? -6.885 -1.130 11.549 1.00 93.50 102 SER A C 1
ATOM 853 O O . SER A 1 102 ? -8.065 -1.132 11.873 1.00 93.50 102 SER A O 1
ATOM 855 N N . TYR A 1 103 ? -6.527 -1.295 10.277 1.00 92.25 103 TYR A N 1
ATOM 856 C CA . TYR A 1 103 ? -7.475 -1.329 9.163 1.00 92.25 103 TYR A CA 1
ATOM 857 C C . TYR A 1 103 ? -8.548 -2.423 9.313 1.00 92.25 103 TYR A C 1
ATOM 859 O O . TYR A 1 103 ? -9.738 -2.178 9.092 1.00 92.25 103 TYR A O 1
ATOM 867 N N . ILE A 1 104 ? -8.163 -3.632 9.743 1.00 90.06 104 ILE A N 1
ATOM 868 C CA . ILE A 1 104 ? -9.124 -4.715 10.001 1.00 90.06 104 ILE A CA 1
ATOM 869 C C . ILE A 1 104 ? -10.114 -4.318 11.103 1.00 90.06 104 ILE A C 1
ATOM 871 O O . ILE A 1 104 ? -11.313 -4.562 10.960 1.00 90.06 104 ILE A O 1
ATOM 875 N N . ASN A 1 105 ? -9.630 -3.735 12.200 1.00 89.56 105 ASN A N 1
ATOM 876 C CA . ASN A 1 105 ? -10.461 -3.439 13.365 1.00 89.56 105 ASN A CA 1
ATOM 877 C C . ASN A 1 105 ? -11.311 -2.178 13.193 1.00 89.56 105 ASN A C 1
ATOM 879 O O . ASN A 1 105 ? -12.478 -2.185 13.577 1.00 89.56 105 ASN A O 1
ATOM 883 N N . ASP A 1 106 ? -10.748 -1.143 12.583 1.00 87.56 106 ASP A N 1
ATOM 884 C CA . ASP A 1 106 ? -11.333 0.193 12.542 1.00 87.56 106 ASP A CA 1
ATOM 885 C C . ASP A 1 106 ? -12.158 0.417 11.273 1.00 87.56 106 ASP A C 1
ATOM 887 O O . ASP A 1 106 ? -13.143 1.147 11.314 1.00 87.56 106 ASP A O 1
ATOM 891 N N . VAL A 1 107 ? -11.838 -0.261 10.165 1.00 87.19 107 VAL A N 1
ATOM 892 C CA . VAL A 1 107 ? -12.549 -0.079 8.888 1.00 87.19 107 VAL A CA 1
ATOM 893 C C . VAL A 1 107 ? -13.384 -1.304 8.527 1.00 87.19 107 VAL A C 1
ATOM 895 O O . VAL A 1 107 ? -14.602 -1.207 8.362 1.00 87.19 107 VAL A O 1
ATOM 898 N N . LEU A 1 108 ? -12.761 -2.483 8.410 1.00 86.56 108 LEU A N 1
ATOM 899 C CA . LEU A 1 108 ? -13.455 -3.658 7.866 1.00 86.56 108 LEU A CA 1
ATOM 900 C C . LEU A 1 108 ? -14.549 -4.208 8.788 1.00 86.56 108 LEU A C 1
ATOM 902 O O . LEU A 1 108 ? -15.613 -4.594 8.300 1.00 86.56 108 LEU A O 1
ATOM 906 N N . ARG A 1 109 ? -14.313 -4.249 10.107 1.00 83.88 109 ARG A N 1
ATOM 907 C CA . ARG A 1 109 ? -15.330 -4.705 11.073 1.00 83.88 109 ARG A CA 1
ATOM 908 C C . ARG A 1 109 ? -16.569 -3.809 11.053 1.00 83.88 109 ARG A C 1
ATOM 910 O O . ARG A 1 109 ? -17.669 -4.321 10.867 1.00 83.88 109 ARG A O 1
ATOM 917 N N . HIS A 1 110 ? -16.384 -2.491 11.135 1.00 82.19 110 HIS A N 1
ATOM 918 C CA . HIS A 1 110 ? -17.495 -1.537 11.150 1.00 82.19 110 HIS A CA 1
ATOM 919 C C . HIS A 1 110 ? -18.320 -1.578 9.856 1.00 82.19 110 HIS A C 1
ATOM 921 O O . HIS A 1 110 ? -19.547 -1.609 9.920 1.00 82.19 110 HIS A O 1
ATOM 927 N N . ARG A 1 111 ? -17.681 -1.711 8.682 1.00 77.00 111 ARG A N 1
ATOM 928 C CA . ARG A 1 111 ? -18.409 -1.862 7.407 1.00 77.00 111 ARG A CA 1
ATOM 929 C C . ARG A 1 111 ? -19.319 -3.088 7.361 1.00 77.00 111 ARG A C 1
ATOM 931 O O . ARG A 1 111 ? -20.404 -3.033 6.781 1.00 77.00 111 ARG A O 1
ATOM 938 N N . ARG A 1 112 ? -18.885 -4.222 7.922 1.00 70.44 112 ARG A N 1
ATOM 939 C CA . ARG A 1 112 ? -19.722 -5.430 7.966 1.00 70.44 112 ARG A CA 1
ATOM 940 C C . ARG A 1 112 ? -20.915 -5.236 8.895 1.00 70.44 112 ARG A C 1
ATOM 942 O O . ARG A 1 112 ? -22.018 -5.667 8.554 1.00 70.44 112 ARG A O 1
ATOM 949 N N . ASP A 1 113 ? -20.688 -4.617 10.046 1.00 62.50 113 ASP A N 1
ATOM 950 C CA . ASP A 1 113 ? -21.736 -4.366 11.029 1.00 62.50 113 ASP A CA 1
ATOM 951 C C . ASP A 1 113 ? -22.799 -3.421 10.445 1.00 62.50 113 ASP A C 1
ATOM 953 O O . ASP A 1 113 ? -23.991 -3.727 10.496 1.00 62.50 113 ASP A O 1
ATOM 957 N N . GLU A 1 114 ? -22.385 -2.359 9.749 1.00 59.34 114 GLU A N 1
ATOM 958 C CA . GLU A 1 114 ? -23.282 -1.463 9.005 1.00 59.34 114 GLU A CA 1
ATOM 959 C C . GLU A 1 114 ? -24.071 -2.194 7.909 1.00 59.34 114 GLU A C 1
ATOM 961 O O . GLU A 1 114 ? -25.291 -2.048 7.827 1.00 59.34 114 GLU A O 1
ATOM 966 N N . ALA A 1 115 ? -23.417 -3.049 7.116 1.00 57.78 115 ALA A N 1
ATOM 967 C CA . ALA A 1 115 ? -24.075 -3.862 6.088 1.00 57.78 115 ALA A CA 1
ATOM 968 C C . ALA A 1 115 ? -24.981 -4.975 6.652 1.00 57.78 115 ALA A C 1
ATOM 970 O O . ALA A 1 115 ? -25.713 -5.612 5.898 1.00 57.78 115 ALA A O 1
ATOM 971 N N . THR A 1 116 ? -24.902 -5.260 7.953 1.00 58.84 116 THR A N 1
ATOM 972 C CA . THR A 1 116 ? -25.811 -6.186 8.647 1.00 58.84 116 THR A CA 1
ATOM 973 C C . THR A 1 116 ? -27.023 -5.438 9.204 1.00 58.84 116 THR A C 1
ATOM 975 O O . THR A 1 116 ? -28.123 -5.986 9.252 1.00 58.84 116 THR A O 1
ATOM 978 N N . ILE A 1 117 ? -26.834 -4.176 9.594 1.00 58.22 117 ILE A N 1
ATOM 979 C CA . ILE A 1 117 ? -27.893 -3.285 10.082 1.00 58.22 117 ILE A CA 1
ATOM 980 C C . ILE A 1 117 ? -28.736 -2.744 8.913 1.00 58.22 117 ILE A C 1
ATOM 982 O O . ILE A 1 117 ? -29.952 -2.599 9.040 1.00 58.22 117 ILE A O 1
ATOM 986 N N . MET A 1 118 ? -28.115 -2.496 7.760 1.00 50.78 118 MET A N 1
ATOM 987 C CA . MET A 1 118 ? -28.781 -2.121 6.515 1.00 50.78 118 MET A CA 1
ATOM 988 C C . MET A 1 118 ? -28.969 -3.376 5.647 1.00 50.78 118 MET A C 1
ATOM 990 O O . MET A 1 118 ? -27.994 -3.972 5.209 1.00 50.78 118 MET A O 1
ATOM 994 N N . GLY A 1 119 ? -30.211 -3.808 5.398 1.00 41.91 119 GLY A N 1
ATOM 995 C CA . GLY A 1 119 ? -30.527 -4.892 4.445 1.00 41.91 119 GLY A CA 1
ATOM 996 C C . GLY A 1 119 ? -30.018 -4.625 3.007 1.00 41.91 119 GLY A C 1
ATOM 997 O O . GLY A 1 119 ? -29.364 -3.613 2.779 1.00 41.91 119 GLY A O 1
ATOM 998 N N . PRO A 1 120 ? -30.287 -5.514 2.020 1.00 45.62 120 PRO A N 1
ATOM 999 C CA . PRO A 1 120 ? -29.505 -5.637 0.780 1.00 45.62 120 PRO A CA 1
ATOM 1000 C C . PRO A 1 120 ? -29.321 -4.304 0.030 1.00 45.62 120 PRO A C 1
ATOM 1002 O O . PRO A 1 120 ? -30.223 -3.466 0.037 1.00 45.62 120 PRO A O 1
ATOM 1005 N N . PRO A 1 121 ? -28.152 -4.102 -0.607 1.00 47.09 121 PRO A N 1
ATOM 1006 C CA . PRO A 1 121 ? -27.597 -2.777 -0.827 1.00 47.09 121 PRO A CA 1
ATOM 1007 C C . PRO A 1 121 ? -28.266 -2.079 -2.008 1.00 47.09 121 PRO A C 1
ATOM 1009 O O . PRO A 1 121 ? -28.235 -2.576 -3.132 1.00 47.09 121 PRO A O 1
ATOM 1012 N N . THR A 1 122 ? -28.790 -0.883 -1.761 1.00 45.28 122 THR A N 1
ATOM 1013 C CA . THR A 1 122 ? -28.827 0.159 -2.790 1.00 45.28 122 THR A CA 1
ATOM 1014 C C . THR A 1 122 ? -27.679 1.111 -2.497 1.00 45.28 122 THR A C 1
ATOM 1016 O O . THR A 1 122 ? -27.583 1.660 -1.401 1.00 45.28 122 THR A O 1
ATOM 1019 N N . GLU A 1 123 ? -26.781 1.209 -3.471 1.00 53.22 123 GLU A N 1
ATOM 1020 C CA . GLU A 1 123 ? -25.621 2.092 -3.527 1.00 53.22 123 GLU A CA 1
ATOM 1021 C C . GLU A 1 123 ? -25.953 3.523 -3.098 1.00 53.22 123 GLU A C 1
ATOM 1023 O O . GLU A 1 123 ? -26.893 4.115 -3.621 1.00 53.22 123 GLU A O 1
ATOM 1028 N N . THR A 1 124 ? -25.163 4.074 -2.174 1.00 48.62 124 THR A N 1
ATOM 1029 C CA . THR A 1 124 ? -24.441 5.366 -2.239 1.00 48.62 124 THR A CA 1
ATOM 1030 C C . THR A 1 124 ? -24.064 5.765 -0.813 1.00 48.62 124 THR A C 1
ATOM 1032 O O . THR A 1 124 ? -24.880 6.291 -0.065 1.00 48.62 124 THR A O 1
ATOM 1035 N N . MET A 1 125 ? -22.816 5.521 -0.411 1.00 41.84 125 MET A N 1
ATOM 1036 C CA . MET A 1 125 ? -22.265 6.166 0.782 1.00 41.84 125 MET A CA 1
ATOM 1037 C C . MET A 1 125 ? -21.434 7.365 0.341 1.00 41.84 125 MET A C 1
ATOM 1039 O O . MET A 1 125 ? -20.266 7.249 -0.016 1.00 41.84 125 MET A O 1
ATOM 1043 N N . SER A 1 126 ? -22.084 8.527 0.342 1.00 39.59 126 SER A N 1
ATOM 1044 C CA . SER A 1 126 ? -21.420 9.824 0.386 1.00 39.59 126 SER A CA 1
ATOM 1045 C C . SER A 1 126 ? -20.776 9.985 1.765 1.00 39.59 126 SER A C 1
ATOM 1047 O O . SER A 1 126 ? -21.469 9.944 2.781 1.00 39.59 126 SER A O 1
ATOM 1049 N N . LEU A 1 127 ? -19.455 10.154 1.810 1.00 43.78 127 LEU A N 1
ATOM 1050 C CA . LEU A 1 127 ? -18.741 10.513 3.037 1.00 43.78 127 LEU A CA 1
ATOM 1051 C C . LEU A 1 127 ? -19.228 11.892 3.530 1.00 43.78 127 LEU A C 1
ATOM 1053 O O . LEU A 1 127 ? -19.370 12.805 2.710 1.00 43.78 127 LEU A O 1
ATOM 1057 N N . PRO A 1 128 ? -19.480 12.090 4.838 1.00 39.12 128 PRO A N 1
ATOM 1058 C CA . PRO A 1 128 ? -19.838 13.400 5.355 1.00 39.12 128 PRO A CA 1
ATOM 1059 C C . PRO A 1 128 ? -18.609 14.315 5.307 1.00 39.12 128 PRO A C 1
ATOM 1061 O O . PRO A 1 128 ? -17.625 14.105 6.014 1.00 39.12 128 PRO A O 1
ATOM 1064 N N . VAL A 1 129 ? -18.680 15.352 4.471 1.00 38.94 129 VAL A N 1
ATOM 1065 C CA . VAL A 1 129 ? -17.757 16.489 4.514 1.00 38.94 129 VAL A CA 1
ATOM 1066 C C . VAL A 1 129 ? -17.897 17.156 5.883 1.00 38.94 129 VAL A C 1
ATOM 1068 O O . VAL A 1 129 ? -18.906 17.793 6.185 1.00 38.94 129 VAL A O 1
ATOM 1071 N N . ILE A 1 130 ? -16.874 17.006 6.722 1.00 40.28 130 ILE A N 1
ATOM 1072 C CA . ILE A 1 130 ? -16.689 17.831 7.914 1.00 40.28 130 ILE A CA 1
ATOM 1073 C C . ILE A 1 130 ? -16.213 19.201 7.418 1.00 40.28 130 ILE A C 1
ATOM 1075 O O . ILE A 1 130 ? -15.038 19.397 7.123 1.00 40.28 130 ILE A O 1
ATOM 1079 N N . THR A 1 131 ? -17.133 20.160 7.291 1.00 45.94 131 THR A N 1
ATOM 1080 C CA . THR A 1 131 ? -16.792 21.566 7.040 1.00 45.94 131 THR A CA 1
ATOM 1081 C C . THR A 1 131 ? -16.257 22.200 8.326 1.00 45.94 131 THR A C 1
ATOM 1083 O O . THR A 1 131 ? -17.009 22.796 9.096 1.00 45.94 131 THR A O 1
ATOM 1086 N N . GLY A 1 132 ? -14.955 22.059 8.571 1.00 37.41 132 GLY A N 1
ATOM 1087 C CA . GLY A 1 132 ? -14.202 22.938 9.463 1.00 37.41 132 GLY A CA 1
ATOM 1088 C C . GLY A 1 132 ? -13.566 24.042 8.627 1.00 37.41 132 GLY A C 1
ATOM 1089 O O . GLY A 1 132 ? -12.662 23.775 7.845 1.00 37.41 132 GLY A O 1
ATOM 1090 N N . SER A 1 133 ? -14.070 25.269 8.741 1.00 48.56 133 SER A N 1
ATOM 1091 C CA . SER A 1 133 ? -13.543 26.441 8.041 1.00 48.56 133 SER A CA 1
ATOM 1092 C C . SER A 1 133 ? -12.110 26.742 8.489 1.00 48.56 133 SER A C 1
ATOM 1094 O O . SER A 1 133 ? -11.905 27.301 9.568 1.00 48.56 133 SER A O 1
ATOM 1096 N N . VAL A 1 134 ? -11.136 26.393 7.651 1.00 43.03 134 VAL A N 1
ATOM 1097 C CA . VAL A 1 134 ? -9.754 26.878 7.727 1.00 43.03 134 VAL A CA 1
ATOM 1098 C C . VAL A 1 134 ? -9.567 27.842 6.549 1.00 43.03 134 VAL A C 1
ATOM 1100 O O . VAL A 1 134 ? -10.007 27.505 5.447 1.00 43.03 134 VAL A O 1
ATOM 1103 N N . PRO A 1 135 ? -9.013 29.054 6.745 1.00 36.50 135 PRO A N 1
ATOM 1104 C CA . PRO A 1 135 ? -8.751 29.964 5.638 1.00 36.50 135 PRO A CA 1
ATOM 1105 C C . PRO A 1 135 ? -7.749 29.294 4.696 1.00 36.50 135 PRO A C 1
ATOM 1107 O O . PRO A 1 135 ? -6.694 28.849 5.139 1.00 36.50 135 PRO A O 1
ATOM 1110 N N . VAL A 1 136 ? -8.111 29.187 3.420 1.00 40.78 136 VAL A N 1
ATOM 1111 C CA . VAL A 1 136 ? -7.233 28.676 2.368 1.00 40.78 136 VAL A CA 1
ATOM 1112 C C . VAL A 1 136 ? -6.300 29.825 1.994 1.00 40.78 136 VAL A C 1
ATOM 1114 O O . VAL A 1 136 ? -6.733 30.787 1.363 1.00 40.78 136 VAL A O 1
ATOM 1117 N N . GLU A 1 137 ? -5.057 29.777 2.465 1.00 37.12 137 GLU A N 1
ATOM 1118 C CA . GLU A 1 137 ? -3.970 30.507 1.816 1.00 37.12 137 GLU A CA 1
ATOM 1119 C C . GLU A 1 137 ? -3.564 29.682 0.590 1.00 37.12 137 GLU A C 1
ATOM 1121 O O . GLU A 1 137 ? -3.175 28.521 0.712 1.00 37.12 137 GLU A O 1
ATOM 1126 N N . ASP A 1 138 ? -3.760 30.270 -0.592 1.00 42.12 138 ASP A N 1
ATOM 1127 C CA . ASP A 1 138 ? -3.353 29.732 -1.888 1.00 42.12 138 ASP A CA 1
ATOM 1128 C C . ASP A 1 138 ? -1.821 29.662 -1.964 1.00 42.12 138 ASP A C 1
ATOM 1130 O O . ASP A 1 138 ? -1.165 30.551 -2.504 1.00 42.12 138 ASP A O 1
ATOM 1134 N N . GLU A 1 139 ? -1.241 28.592 -1.437 1.00 38.72 139 GLU A N 1
ATOM 1135 C CA . GLU A 1 139 ? 0.072 28.121 -1.854 1.00 38.72 139 GLU A CA 1
ATOM 1136 C C . GLU A 1 139 ? -0.068 26.627 -2.154 1.00 38.72 139 GLU A C 1
ATOM 1138 O O . GLU A 1 139 ? -0.255 25.811 -1.256 1.00 38.72 139 GLU A O 1
ATOM 1143 N N . ASP A 1 140 ? -0.028 26.279 -3.442 1.00 52.06 140 ASP A N 1
ATOM 1144 C CA . ASP A 1 140 ? 0.413 24.964 -3.903 1.00 52.06 140 ASP A CA 1
ATOM 1145 C C . ASP A 1 140 ? 1.928 24.894 -3.655 1.00 52.06 140 ASP A C 1
ATOM 1147 O O . ASP A 1 140 ? 2.699 25.542 -4.373 1.00 52.06 140 ASP A O 1
ATOM 1151 N N . PRO A 1 141 ? 2.409 24.070 -2.716 1.00 39.69 141 PRO A N 1
ATOM 1152 C CA . PRO A 1 141 ? 3.598 23.307 -2.981 1.00 39.69 141 PRO A CA 1
ATOM 1153 C C . PRO A 1 141 ? 3.151 21.953 -3.519 1.00 39.69 141 PRO A C 1
ATOM 1155 O O . PRO A 1 141 ? 2.340 21.258 -2.908 1.00 39.69 141 PRO A O 1
ATOM 1158 N N . ASP A 1 142 ? 3.743 21.552 -4.641 1.00 46.81 142 ASP A N 1
ATOM 1159 C CA . ASP A 1 142 ? 4.012 20.152 -4.946 1.00 46.81 142 ASP A CA 1
ATOM 1160 C C . ASP A 1 142 ? 4.722 19.532 -3.721 1.00 46.81 142 ASP A C 1
ATOM 1162 O O . ASP A 1 142 ? 5.952 19.478 -3.658 1.00 46.81 142 ASP A O 1
ATOM 1166 N N . ILE A 1 143 ? 3.966 19.143 -2.685 1.00 42.53 143 ILE A N 1
ATOM 1167 C CA . ILE A 1 143 ? 4.504 18.483 -1.496 1.00 42.53 143 ILE A CA 1
ATOM 1168 C C . ILE A 1 143 ? 4.820 17.067 -1.935 1.00 42.53 143 ILE A C 1
ATOM 1170 O O . ILE A 1 143 ? 3.986 16.154 -1.913 1.00 42.53 143 ILE A O 1
ATOM 1174 N N . ASP A 1 144 ? 6.060 16.916 -2.375 1.00 54.72 144 ASP A N 1
ATOM 1175 C CA . ASP A 1 144 ? 6.678 15.634 -2.584 1.00 54.72 144 ASP A CA 1
ATOM 1176 C C . ASP A 1 144 ? 6.769 14.933 -1.224 1.00 54.72 144 ASP A C 1
ATOM 1178 O O . ASP A 1 144 ? 7.667 15.165 -0.416 1.00 54.72 144 ASP A O 1
ATOM 1182 N N . TRP A 1 145 ? 5.792 14.069 -0.950 1.00 49.78 145 TRP A N 1
ATOM 1183 C CA . TRP A 1 145 ? 5.690 13.241 0.256 1.00 49.78 145 TRP A CA 1
ATOM 1184 C C . TRP A 1 145 ? 6.940 12.373 0.509 1.00 49.78 145 TRP A C 1
ATOM 1186 O O . TRP A 1 145 ? 7.051 11.747 1.563 1.00 49.78 145 TRP A O 1
ATOM 1196 N N . ARG A 1 146 ? 7.885 12.348 -0.441 1.00 46.28 146 ARG A N 1
ATOM 1197 C CA . ARG A 1 146 ? 9.225 11.760 -0.344 1.00 46.28 146 ARG A CA 1
ATOM 1198 C C . ARG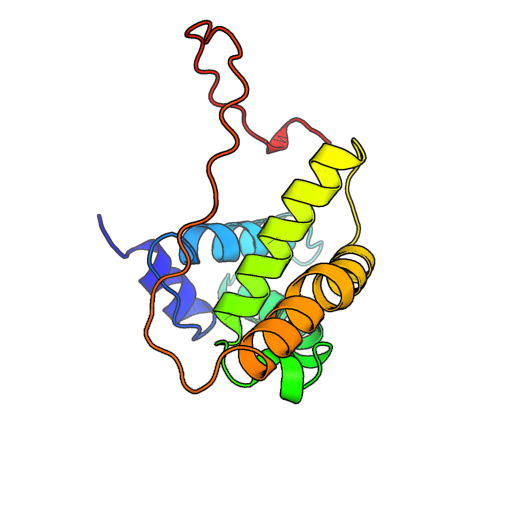 A 1 146 ? 10.162 12.488 0.631 1.00 46.28 146 ARG A C 1
ATOM 1200 O O . ARG A 1 146 ? 11.117 11.854 1.065 1.00 46.28 146 ARG A O 1
ATOM 1207 N N . ASP A 1 147 ? 9.892 13.741 1.006 1.00 38.72 147 ASP A N 1
ATOM 1208 C CA . ASP A 1 147 ? 10.756 14.539 1.904 1.00 38.72 147 ASP A CA 1
ATOM 1209 C C . ASP A 1 147 ? 10.434 14.382 3.409 1.00 38.72 147 ASP A C 1
ATOM 1211 O O . ASP A 1 147 ? 11.025 15.052 4.254 1.00 38.72 147 ASP A O 1
ATOM 1215 N N . LEU A 1 148 ? 9.508 13.487 3.779 1.00 48.34 148 LEU A N 1
ATOM 1216 C CA . LEU A 1 148 ? 9.090 13.260 5.175 1.00 48.34 148 LEU A CA 1
ATOM 1217 C C . LEU A 1 148 ? 9.780 12.057 5.859 1.00 48.34 148 LEU A C 1
AT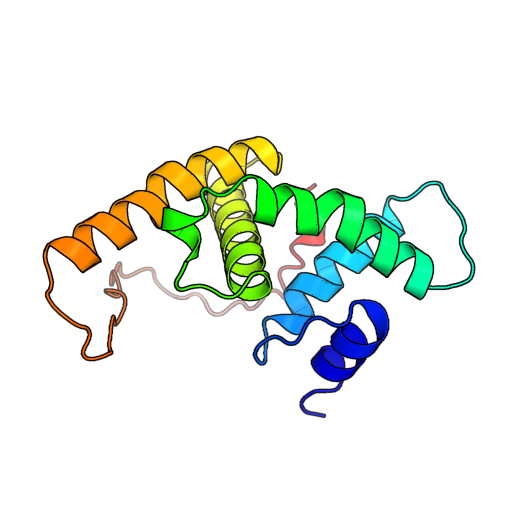OM 1219 O O . LEU A 1 148 ? 9.206 11.459 6.773 1.00 48.34 148 LEU A O 1
ATOM 1223 N N . VAL A 1 149 ? 10.998 11.686 5.436 1.00 36.50 149 VAL A N 1
ATOM 1224 C CA . VAL A 1 149 ? 11.799 10.576 6.009 1.00 36.50 149 VAL A CA 1
ATOM 1225 C C . VAL A 1 149 ? 13.213 11.013 6.365 1.00 36.50 149 VAL A C 1
ATOM 1227 O O . VAL A 1 149 ? 13.876 11.626 5.504 1.00 36.50 149 VAL A O 1
#

Foldseek 3Di:
DFCPLQVVLCVLAVDHDDGPLSVVLVVVLVVQVVPDPDDDPDSSVSNVCCCVPPQVVLLVVADCVLCVPPDSSRSVSVLVVQQVVVCVVVVHRDDSVRSSVCCNVPPSVVVVVVPVVDDDDDDDDDDDPPPDDDDDDPDDDPPPVVPSD

Secondary structure (DSSP, 8-state):
-TTHHHHHHHHHH-----TTHHHHHHHHHHHHHHH-S---S-HHHHHHHHIIIIIHHHHHHS-HHHHTTS-HHHHHHHHHHHHHHHHHHHTS---HHHHHHHHIIIIIHHHHHHHHHS-SPP----------------------GGG--

Sequence (149 aa):
DAGHHQRRLMRLTGLDVEENQDRRLLNDLDEIRARSTKQWADEEMYAHEWLTRVFEPVVRAIPYDLRAKLEPAEVFHQVLEHRWYMSQAEGRSVPLAEVLTSYINDVLRHRRDEATIMGPPTETMSLPVITGSVPVEDEDPDIDWRDLV

pLDDT: mean 78.14, std 19.57, range [36.5, 94.38]

Radius of gyration: 17.67 Å; chains: 1; bounding box: 51×45×36 Å